Protein AF-A0A8I2ZTL4-F1 (afdb_monomer_lite)

Radius of gyration: 16.21 Å; chains: 1; bounding box: 36×44×32 Å

Foldseek 3Di:
DCCVVPVDPCPVVVVVVVCVVQQKAKAQEAQDLVQQHHDDDDDSDHSPDIDIDHFFQFLLNVCCVVVPPFAFPFKAHHPRDTDDRRHGDHVVRNRYMYTDTDDD

Structure (mmCIF, N/CA/C/O backbone):
data_AF-A0A8I2ZTL4-F1
#
_entry.id   AF-A0A8I2ZTL4-F1
#
loop_
_atom_site.group_PDB
_atom_site.id
_atom_site.type_symbol
_atom_site.label_atom_id
_atom_site.label_alt_id
_atom_site.label_comp_id
_atom_site.label_asym_id
_atom_site.label_entity_id
_atom_site.label_seq_id
_atom_site.pdbx_PDB_ins_code
_atom_site.Cartn_x
_atom_site.Cartn_y
_atom_site.Cartn_z
_atom_site.occupancy
_atom_site.B_iso_or_equiv
_atom_site.auth_seq_id
_atom_site.auth_comp_id
_atom_site.auth_asym_id
_atom_site.auth_atom_id
_atom_site.pdbx_PDB_model_num
ATOM 1 N N . MET A 1 1 ? -20.554 28.580 9.675 1.00 61.00 1 MET A N 1
ATOM 2 C CA . MET A 1 1 ? -19.108 28.439 9.387 1.00 61.00 1 MET A CA 1
ATOM 3 C C . MET A 1 1 ? -18.616 27.080 9.916 1.00 61.00 1 MET A C 1
ATOM 5 O O . MET A 1 1 ? -18.215 26.979 11.065 1.00 61.00 1 MET A O 1
ATOM 9 N N . VAL A 1 2 ? -18.753 25.997 9.135 1.00 64.06 2 VAL A N 1
ATOM 10 C CA . VAL A 1 2 ? -18.524 24.603 9.604 1.00 64.06 2 VAL A CA 1
ATOM 11 C C . VAL A 1 2 ? -17.041 24.332 9.886 1.00 64.06 2 VAL A C 1
ATOM 13 O O . VAL A 1 2 ? -16.713 23.777 10.929 1.00 64.06 2 VAL A O 1
ATOM 16 N N . LEU A 1 3 ? -16.143 24.841 9.037 1.00 76.69 3 LEU A N 1
ATOM 17 C CA . LEU A 1 3 ? -14.694 24.743 9.252 1.00 76.69 3 LEU A CA 1
ATOM 18 C C . LEU A 1 3 ? -14.244 25.420 10.553 1.00 76.69 3 LEU A C 1
ATOM 20 O O . LEU A 1 3 ? -13.414 24.879 11.269 1.00 76.69 3 LEU A O 1
ATOM 24 N N . TYR A 1 4 ? -14.837 26.563 10.901 1.00 73.56 4 TYR A N 1
ATOM 25 C CA . TYR A 1 4 ? -14.480 27.308 12.114 1.00 73.56 4 TYR A CA 1
ATOM 26 C C . TYR A 1 4 ? -15.011 26.664 13.397 1.00 73.56 4 TYR A C 1
ATOM 28 O O . TYR A 1 4 ? -14.480 26.927 14.468 1.00 73.56 4 TYR A O 1
ATOM 36 N N . ARG A 1 5 ? -16.048 25.821 13.303 1.00 79.94 5 ARG A N 1
ATOM 37 C CA . ARG A 1 5 ? -16.641 25.153 14.470 1.00 79.94 5 ARG A CA 1
ATOM 38 C C . ARG A 1 5 ? -16.073 23.757 14.723 1.00 79.94 5 ARG A C 1
ATOM 40 O O . ARG A 1 5 ? -16.059 23.321 15.865 1.00 79.94 5 ARG A O 1
ATOM 47 N N . PHE A 1 6 ? -15.618 23.070 13.675 1.00 81.12 6 PHE A N 1
ATOM 48 C CA . PHE A 1 6 ? -15.153 21.679 13.752 1.00 81.12 6 PHE A CA 1
ATOM 49 C C . PHE A 1 6 ? -13.696 21.481 13.302 1.00 81.12 6 PHE A C 1
ATOM 51 O O . PHE A 1 6 ? -13.192 20.363 13.345 1.00 81.12 6 PHE A O 1
ATOM 58 N N . GLY A 1 7 ? -13.015 22.536 12.843 1.00 83.75 7 GLY A N 1
ATOM 59 C CA . GLY A 1 7 ? -11.608 22.502 12.420 1.00 83.75 7 GLY A CA 1
ATOM 60 C C . GLY A 1 7 ? -11.335 21.764 11.102 1.00 83.75 7 GLY A C 1
ATOM 61 O O . GLY A 1 7 ? -10.190 21.687 10.673 1.00 83.75 7 GLY A O 1
ATOM 62 N N . SER A 1 8 ? -12.360 21.197 10.457 1.00 85.38 8 SER A N 1
ATOM 63 C CA . SER A 1 8 ? -12.249 20.371 9.249 1.00 85.38 8 SER A CA 1
ATOM 64 C C . SER A 1 8 ? -13.615 20.216 8.570 1.00 85.38 8 SER A C 1
ATOM 66 O O . SER A 1 8 ? -14.653 20.535 9.151 1.00 85.38 8 SER A O 1
ATOM 68 N N . THR A 1 9 ? -13.627 19.702 7.337 1.00 89.00 9 THR A N 1
ATOM 69 C CA . THR A 1 9 ? -14.850 19.208 6.682 1.00 89.00 9 THR A CA 1
ATOM 70 C C . THR A 1 9 ? -15.334 17.879 7.275 1.00 89.00 9 THR A C 1
ATOM 72 O O . THR A 1 9 ? -16.450 17.463 6.988 1.00 89.00 9 THR A O 1
ATOM 75 N N . GLY A 1 10 ? -14.501 17.188 8.067 1.00 88.56 10 GLY A N 1
ATOM 76 C CA . GLY A 1 10 ? -14.796 15.884 8.677 1.00 88.56 10 GLY A CA 1
ATOM 77 C C . GLY A 1 10 ? -14.682 14.689 7.720 1.00 88.56 10 GLY A C 1
ATOM 78 O O . GLY A 1 10 ? -14.553 13.556 8.172 1.00 88.56 10 GLY A O 1
ATOM 79 N N . VAL A 1 11 ? -14.643 14.919 6.403 1.00 91.62 11 VAL A N 1
ATOM 80 C CA . VAL A 1 11 ? -14.644 13.856 5.378 1.00 91.62 11 VAL A CA 1
ATOM 81 C C . VAL A 1 11 ? -13.457 12.905 5.540 1.00 91.62 11 VAL A C 1
ATOM 83 O O . VAL A 1 11 ? -13.643 11.693 5.589 1.00 91.62 11 VAL A O 1
ATOM 86 N N . ASN A 1 12 ? -12.245 13.444 5.698 1.00 90.56 12 ASN A N 1
ATOM 87 C CA . ASN A 1 12 ? -11.049 12.620 5.887 1.00 90.56 12 ASN A CA 1
ATOM 88 C C . ASN A 1 12 ? -11.137 11.771 7.170 1.00 90.56 12 ASN A C 1
ATOM 90 O O . ASN A 1 12 ? -10.787 10.601 7.16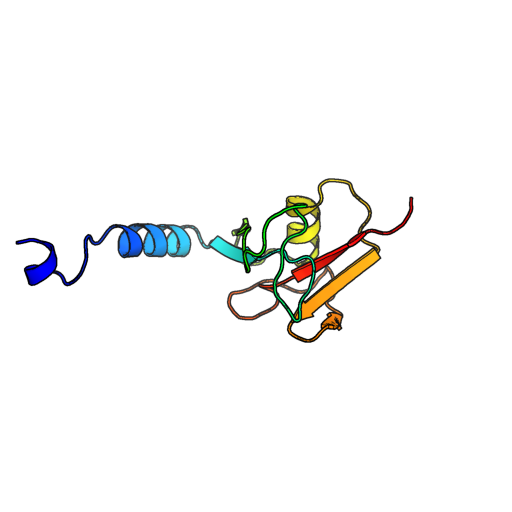5 1.00 90.56 12 ASN A O 1
ATOM 94 N N . GLN A 1 13 ? -11.688 12.321 8.257 1.00 91.50 13 GLN A N 1
ATOM 95 C CA . GLN A 1 13 ? -11.834 11.596 9.526 1.00 91.50 13 GLN A CA 1
ATOM 96 C C . GLN A 1 13 ? -12.785 10.402 9.389 1.00 91.50 13 GLN A C 1
ATOM 98 O O . GLN A 1 13 ? -12.496 9.326 9.906 1.00 91.50 13 GLN A O 1
ATOM 103 N N . VAL A 1 14 ? -13.898 10.577 8.669 1.00 95.06 14 VAL A N 1
ATOM 104 C CA . VAL A 1 14 ? -14.863 9.498 8.412 1.00 95.06 14 VAL A CA 1
ATOM 105 C C . VAL A 1 14 ? -14.239 8.406 7.544 1.00 95.06 14 VAL A C 1
ATOM 107 O O . VAL A 1 14 ? -14.382 7.228 7.865 1.00 95.06 14 VAL A O 1
ATOM 110 N N . LEU A 1 15 ? -13.514 8.776 6.484 1.00 95.00 15 LEU A N 1
ATOM 111 C CA . LEU A 1 15 ? -12.845 7.812 5.606 1.00 95.00 15 LEU A CA 1
ATOM 112 C C . LEU A 1 15 ? -11.744 7.036 6.337 1.00 95.00 15 LEU A C 1
ATOM 114 O O . LEU A 1 15 ? -11.723 5.808 6.255 1.00 95.00 15 LEU A O 1
ATOM 118 N N . SER A 1 16 ? -10.892 7.717 7.111 1.00 93.12 16 SER A N 1
ATOM 119 C CA . SER A 1 16 ? -9.887 7.055 7.951 1.00 93.12 16 SER A CA 1
ATOM 120 C C . SER A 1 16 ? -10.543 6.103 8.945 1.00 93.12 16 SER A C 1
ATOM 122 O O . SER A 1 16 ? -10.131 4.953 9.068 1.00 93.12 16 SER A O 1
ATOM 124 N N . LYS A 1 17 ? -11.636 6.530 9.594 1.00 95.31 17 LYS A N 1
ATOM 125 C CA . LYS A 1 17 ? -12.331 5.673 10.555 1.00 95.31 17 LYS A CA 1
ATOM 126 C C . LYS A 1 17 ? -12.988 4.460 9.898 1.00 95.31 17 LYS A C 1
ATOM 128 O O . LYS A 1 17 ? -13.011 3.388 10.497 1.00 95.31 17 LYS A O 1
ATOM 133 N N . ALA A 1 18 ? -13.506 4.603 8.680 1.00 96.56 18 ALA A N 1
ATOM 134 C CA . ALA A 1 18 ? -14.043 3.488 7.910 1.00 96.56 18 ALA A CA 1
ATOM 135 C C . ALA A 1 18 ? -12.946 2.477 7.536 1.00 96.56 18 ALA A C 1
ATOM 137 O O . ALA A 1 18 ? -13.159 1.275 7.684 1.00 96.56 18 ALA A O 1
ATOM 138 N N . ALA A 1 19 ? -11.768 2.948 7.114 1.00 95.12 19 ALA A N 1
ATOM 139 C CA . ALA A 1 19 ? -10.623 2.083 6.834 1.00 95.12 19 ALA A CA 1
ATOM 140 C C . ALA A 1 19 ? -10.172 1.306 8.084 1.00 95.12 19 ALA A C 1
ATOM 142 O O . ALA A 1 19 ? -9.964 0.094 8.001 1.00 95.12 19 ALA A O 1
ATOM 143 N N . ASP A 1 20 ? -10.124 1.969 9.245 1.00 93.88 20 ASP A N 1
ATOM 144 C CA . ASP A 1 20 ? -9.818 1.329 10.530 1.00 93.88 20 ASP A CA 1
ATOM 145 C C . ASP A 1 20 ? -10.849 0.253 10.895 1.00 93.88 20 ASP A C 1
ATOM 147 O O . ASP A 1 20 ? -10.485 -0.851 11.301 1.00 93.88 20 ASP A O 1
ATOM 151 N N . LEU A 1 21 ? -12.144 0.560 10.745 1.00 97.06 21 LEU A N 1
ATOM 152 C CA . LEU A 1 21 ? -13.242 -0.365 11.051 1.00 97.06 21 LEU A CA 1
ATOM 153 C C . LEU A 1 21 ? -13.221 -1.603 10.152 1.00 97.06 21 LEU A C 1
ATOM 155 O O . LEU A 1 21 ? -13.505 -2.706 10.614 1.00 97.06 21 LEU A O 1
ATOM 159 N N . LEU A 1 22 ? -12.862 -1.429 8.881 1.00 96.88 22 LEU A N 1
ATOM 160 C CA . LEU A 1 22 ? -12.691 -2.524 7.927 1.00 96.88 22 LEU A CA 1
ATOM 161 C C . LEU A 1 22 ? -11.358 -3.271 8.109 1.00 96.88 22 LEU A C 1
ATOM 163 O O . LEU A 1 22 ? -11.133 -4.282 7.442 1.00 96.88 22 LEU A O 1
ATOM 167 N N . GLY A 1 23 ? -10.479 -2.796 8.999 1.00 96.06 23 GLY A N 1
ATOM 168 C CA . GLY A 1 23 ? -9.166 -3.382 9.243 1.00 96.06 23 GLY A CA 1
ATOM 169 C C . GLY A 1 23 ? -8.274 -3.335 8.007 1.00 96.06 23 GLY A C 1
ATOM 170 O O . GLY A 1 23 ? -7.624 -4.330 7.689 1.00 96.06 23 GLY A O 1
ATOM 171 N N . LEU A 1 24 ? -8.285 -2.222 7.274 1.00 97.44 24 LEU A N 1
ATOM 172 C CA . LEU A 1 24 ? -7.468 -2.043 6.078 1.00 97.44 24 LEU A CA 1
ATOM 173 C C . LEU A 1 24 ? -6.076 -1.522 6.442 1.00 97.44 24 LEU A C 1
ATOM 175 O O . LEU A 1 24 ? -5.926 -0.637 7.279 1.00 97.44 24 LEU A O 1
ATOM 179 N N . VAL A 1 25 ? -5.057 -2.059 5.779 1.00 97.81 25 VAL A N 1
ATOM 180 C CA . VAL A 1 25 ? -3.671 -1.600 5.862 1.00 97.81 25 VAL A CA 1
ATOM 181 C C . VAL A 1 25 ? -3.307 -0.961 4.519 1.00 97.81 25 VAL A C 1
ATOM 183 O O . VAL A 1 25 ? -3.438 -1.629 3.488 1.00 97.81 25 VAL A O 1
ATOM 186 N N . PRO A 1 26 ? -2.892 0.317 4.493 1.00 97.19 26 PRO A N 1
ATOM 187 C CA . PRO A 1 26 ? -2.371 0.945 3.288 1.00 97.19 26 PRO A CA 1
ATOM 188 C C . PRO A 1 26 ? -0.959 0.438 2.995 1.00 97.19 26 PRO A C 1
ATOM 190 O O . PRO A 1 26 ? -0.117 0.390 3.888 1.00 97.19 26 PRO A O 1
ATOM 193 N N . VAL A 1 27 ? -0.708 0.079 1.740 1.00 97.69 27 VAL A N 1
ATOM 194 C CA . VAL A 1 27 ? 0.608 -0.331 1.249 1.00 97.69 27 VAL A CA 1
ATOM 195 C C . VAL A 1 27 ? 0.954 0.473 0.008 1.00 97.69 27 VAL A C 1
ATOM 197 O O . VAL A 1 27 ? 0.137 0.611 -0.902 1.00 97.69 27 VAL A O 1
ATOM 200 N N . PHE A 1 28 ? 2.172 0.992 -0.039 1.00 97.06 28 PHE A N 1
ATOM 201 C CA . PHE A 1 28 ? 2.661 1.877 -1.081 1.00 97.06 28 PHE A CA 1
ATOM 202 C C . PHE A 1 28 ? 3.694 1.146 -1.942 1.00 97.06 28 PHE A C 1
ATOM 204 O O . PHE A 1 28 ? 4.878 1.092 -1.584 1.00 97.06 28 PHE A O 1
ATOM 211 N N . PRO A 1 29 ? 3.275 0.552 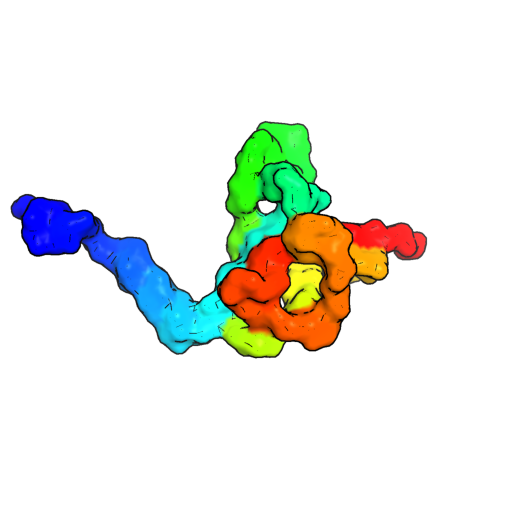-3.073 1.00 95.38 29 PRO A N 1
ATOM 212 C CA . PRO A 1 29 ? 4.215 -0.018 -4.018 1.00 95.38 29 PRO A CA 1
ATOM 213 C C . PRO A 1 29 ? 5.043 1.094 -4.671 1.00 95.38 29 PRO A C 1
ATOM 215 O O . PRO A 1 29 ? 4.515 2.068 -5.207 1.00 95.38 29 PRO A O 1
ATOM 218 N N . VAL A 1 30 ? 6.363 0.934 -4.646 1.00 94.31 30 VAL A N 1
ATOM 219 C CA . VAL A 1 30 ? 7.319 1.870 -5.244 1.00 94.31 30 VAL A CA 1
ATOM 220 C C . VAL A 1 30 ? 8.307 1.134 -6.138 1.00 94.31 30 VAL A C 1
ATOM 222 O O . VAL A 1 30 ? 8.657 -0.028 -5.931 1.00 94.31 30 VAL A O 1
ATOM 225 N N . ARG A 1 31 ? 8.828 1.824 -7.148 1.00 91.00 31 ARG A N 1
ATOM 226 C CA . ARG A 1 31 ? 9.904 1.294 -7.992 1.00 91.00 31 ARG A CA 1
ATOM 227 C C . ARG A 1 31 ? 11.266 1.397 -7.306 1.00 91.00 31 ARG A C 1
ATOM 229 O O . ARG A 1 31 ? 12.134 0.550 -7.524 1.00 91.00 31 ARG A O 1
ATOM 236 N N . ASN A 1 32 ? 11.453 2.441 -6.505 1.00 89.75 32 ASN A N 1
ATOM 237 C CA . ASN A 1 32 ? 12.696 2.731 -5.804 1.00 89.75 32 ASN A CA 1
ATOM 238 C C . ASN A 1 32 ? 12.396 3.091 -4.342 1.00 89.75 32 ASN A C 1
ATOM 240 O O . ASN A 1 32 ? 11.614 3.999 -4.082 1.00 89.75 32 ASN A O 1
ATOM 244 N N . THR A 1 33 ? 13.020 2.391 -3.398 1.00 92.38 33 THR A N 1
ATOM 245 C CA . THR A 1 33 ? 12.810 2.560 -1.949 1.00 92.38 33 THR A CA 1
ATOM 246 C C . THR A 1 33 ? 13.619 3.707 -1.336 1.00 92.38 33 THR A C 1
ATOM 248 O O . THR A 1 33 ? 13.408 4.032 -0.173 1.00 92.38 33 THR A O 1
ATOM 251 N N . ALA A 1 34 ? 14.519 4.338 -2.098 1.00 90.62 34 ALA A N 1
ATOM 252 C CA . ALA A 1 34 ? 15.263 5.531 -1.692 1.00 90.62 34 ALA A CA 1
ATOM 253 C C . ALA A 1 34 ? 14.581 6.832 -2.143 1.00 90.62 34 ALA A C 1
ATOM 255 O O . ALA A 1 34 ? 14.625 7.831 -1.433 1.00 90.62 34 ALA A O 1
ATOM 256 N N . THR A 1 35 ? 13.953 6.833 -3.323 1.00 91.12 35 THR A N 1
ATOM 257 C CA . THR A 1 35 ? 13.272 8.020 -3.877 1.00 91.12 35 THR A CA 1
ATOM 258 C C . THR A 1 35 ? 11.751 7.922 -3.854 1.00 91.12 35 THR A C 1
ATOM 260 O O . THR A 1 35 ? 11.080 8.899 -4.172 1.00 91.12 35 THR A O 1
ATOM 263 N N . PHE A 1 36 ? 11.201 6.755 -3.512 1.00 92.62 36 PHE A N 1
ATOM 264 C CA . PHE A 1 36 ? 9.764 6.461 -3.473 1.00 92.62 36 PHE A CA 1
ATOM 265 C C . PHE A 1 36 ? 9.024 6.731 -4.792 1.00 92.62 36 PHE A C 1
ATOM 267 O O . PHE A 1 36 ? 7.814 6.966 -4.805 1.00 92.62 36 PHE A O 1
ATOM 274 N N . SER A 1 37 ? 9.748 6.703 -5.916 1.00 88.19 37 SER A N 1
ATOM 275 C CA . SER A 1 37 ? 9.179 6.939 -7.241 1.00 88.19 37 SER A CA 1
ATOM 276 C C . SER A 1 37 ? 8.352 5.749 -7.732 1.00 88.19 37 SER A C 1
ATOM 278 O O . SER A 1 37 ? 8.618 4.594 -7.389 1.00 88.19 37 SER A O 1
ATOM 280 N N . SER A 1 38 ? 7.355 6.031 -8.573 1.00 78.12 38 SER A N 1
ATOM 281 C CA . SER A 1 38 ? 6.544 5.012 -9.256 1.00 78.12 38 SER A CA 1
ATOM 282 C C . SER A 1 38 ? 7.084 4.694 -10.659 1.00 78.12 38 SER A C 1
ATOM 284 O O . SER A 1 38 ? 7.937 5.401 -11.195 1.00 78.12 38 SER A O 1
ATOM 286 N N . GLY A 1 39 ? 6.631 3.587 -11.255 1.00 65.75 39 GLY A N 1
ATOM 287 C CA . GLY A 1 39 ? 7.147 3.087 -12.534 1.00 65.75 39 GLY A CA 1
ATOM 288 C C . GLY A 1 39 ? 6.565 3.717 -13.800 1.00 65.75 39 GLY A C 1
ATOM 289 O O . GLY A 1 39 ? 7.004 3.343 -14.884 1.00 65.75 39 GLY A O 1
ATOM 290 N N . ALA A 1 40 ? 5.612 4.644 -13.693 1.00 66.62 40 ALA A N 1
ATOM 291 C CA . ALA A 1 40 ? 4.982 5.245 -14.863 1.00 66.62 40 ALA A CA 1
ATOM 292 C C . ALA A 1 40 ? 5.863 6.322 -15.502 1.00 66.62 40 ALA A C 1
ATOM 294 O O . ALA A 1 40 ? 6.333 7.238 -14.827 1.00 66.62 40 ALA A O 1
ATOM 295 N N . SER A 1 41 ? 6.032 6.210 -16.817 1.00 59.84 41 SER A N 1
ATOM 296 C CA . SER A 1 41 ? 7.114 6.784 -17.623 1.00 59.84 41 SER A CA 1
ATOM 297 C C . SER A 1 41 ? 7.201 8.315 -17.717 1.00 59.84 41 SER A C 1
ATOM 299 O O . SER A 1 41 ? 8.003 8.800 -18.501 1.00 59.84 41 SER A O 1
ATOM 301 N N . ASP A 1 42 ? 6.431 9.080 -16.941 1.00 66.25 42 ASP A N 1
ATOM 302 C CA . ASP A 1 42 ? 6.451 10.552 -17.005 1.00 66.25 42 ASP A CA 1
ATOM 303 C C . ASP A 1 42 ? 6.043 11.247 -15.688 1.00 66.25 42 ASP A C 1
ATOM 305 O O . ASP A 1 42 ? 5.739 12.437 -15.645 1.00 66.25 42 ASP A O 1
ATOM 309 N N . SER A 1 43 ? 5.997 10.508 -14.571 1.00 65.38 43 SER A N 1
ATOM 310 C CA . SER A 1 43 ? 5.566 11.062 -13.283 1.00 65.38 43 SER A CA 1
ATOM 311 C C . SER A 1 43 ? 6.718 11.127 -12.285 1.00 65.38 43 SER A C 1
ATOM 313 O O . SER A 1 43 ? 7.219 10.104 -11.824 1.00 65.38 43 SER A O 1
ATOM 315 N N . LYS A 1 44 ? 7.101 12.348 -11.887 1.00 75.81 44 LYS A N 1
ATOM 316 C CA . LYS A 1 44 ? 8.021 12.603 -10.759 1.00 75.81 44 LYS A CA 1
ATOM 317 C C . LYS A 1 44 ? 7.345 12.452 -9.385 1.00 75.81 44 LYS A C 1
ATOM 319 O O . LYS A 1 44 ? 7.946 12.799 -8.373 1.00 75.81 44 LYS A O 1
ATOM 324 N N . ALA A 1 45 ? 6.096 11.987 -9.341 1.00 84.31 45 ALA A N 1
ATOM 325 C CA . ALA A 1 45 ? 5.353 11.843 -8.098 1.00 84.31 45 ALA A CA 1
ATOM 326 C C . ALA A 1 45 ? 5.927 10.712 -7.231 1.00 84.31 45 ALA A C 1
ATOM 328 O O . ALA A 1 45 ? 6.172 9.597 -7.705 1.00 84.31 45 ALA A O 1
ATOM 329 N N . VAL A 1 46 ? 6.103 11.019 -5.948 1.00 90.75 46 VAL A N 1
ATOM 330 C CA . VAL A 1 46 ? 6.428 10.054 -4.894 1.00 90.75 46 VAL A CA 1
ATOM 331 C C . VAL A 1 46 ? 5.142 9.455 -4.333 1.00 90.75 46 VAL A C 1
ATOM 333 O O . VAL A 1 46 ? 4.130 10.152 -4.275 1.00 90.75 46 VAL A O 1
ATOM 336 N N . PHE A 1 47 ? 5.170 8.177 -3.940 1.00 90.94 47 PHE A N 1
ATOM 337 C CA . PHE A 1 47 ? 4.009 7.468 -3.371 1.00 90.94 47 PHE A CA 1
ATOM 338 C C . PHE A 1 47 ? 2.729 7.605 -4.208 1.00 90.94 47 PHE A C 1
ATOM 340 O O . PHE A 1 47 ? 1.650 7.891 -3.693 1.00 90.94 47 PHE A O 1
ATOM 347 N N . ARG A 1 48 ? 2.861 7.426 -5.526 1.00 90.19 48 ARG A N 1
ATOM 348 C CA . ARG A 1 48 ? 1.742 7.593 -6.461 1.00 90.19 48 ARG A CA 1
ATOM 349 C C . ARG A 1 48 ? 0.582 6.645 -6.151 1.00 90.19 48 ARG A C 1
ATOM 351 O O . ARG A 1 48 ? -0.576 7.046 -6.235 1.00 90.19 48 ARG A O 1
ATOM 358 N N . ASP A 1 49 ? 0.912 5.400 -5.832 1.00 91.88 49 ASP A N 1
ATOM 359 C CA . ASP A 1 49 ? -0.053 4.325 -5.680 1.00 91.88 49 ASP A CA 1
ATOM 360 C C . ASP A 1 49 ? -0.175 3.938 -4.203 1.00 91.88 49 ASP A C 1
ATOM 362 O O . ASP A 1 49 ? 0.820 3.825 -3.484 1.00 91.88 49 ASP A O 1
ATOM 366 N N . CYS A 1 50 ? -1.413 3.725 -3.757 1.00 94.19 50 CYS A N 1
ATOM 367 C CA . CYS A 1 50 ? -1.741 3.211 -2.433 1.00 94.19 50 CYS A CA 1
ATOM 368 C C . CYS A 1 50 ? -2.743 2.071 -2.592 1.00 94.19 50 CYS A C 1
ATOM 370 O O . CYS A 1 50 ? -3.830 2.244 -3.148 1.00 94.19 50 CYS A O 1
ATOM 372 N N . VAL A 1 51 ? -2.362 0.894 -2.113 1.00 95.88 51 VAL A N 1
ATOM 373 C CA . VAL A 1 51 ? -3.147 -0.330 -2.200 1.00 95.88 51 VAL A CA 1
ATOM 374 C C . VAL A 1 51 ? -3.594 -0.716 -0.802 1.00 95.88 51 VAL A C 1
ATOM 376 O O . VAL A 1 51 ? -2.780 -0.951 0.083 1.00 95.88 51 VAL A O 1
ATOM 379 N N . LEU A 1 52 ? -4.907 -0.810 -0.606 1.00 97.00 52 LEU A N 1
ATOM 380 C CA . LEU A 1 52 ? -5.479 -1.274 0.655 1.00 97.00 52 LEU A CA 1
ATOM 381 C C . LEU A 1 52 ? -5.519 -2.803 0.669 1.00 97.00 52 LEU A C 1
ATOM 383 O O . LEU A 1 52 ? -6.122 -3.425 -0.214 1.00 97.00 52 LEU A O 1
ATOM 387 N N . VAL A 1 53 ? -4.917 -3.415 1.682 1.00 97.56 53 VAL A N 1
ATOM 388 C CA . VAL A 1 53 ? -5.008 -4.856 1.960 1.00 97.56 53 VAL A CA 1
ATOM 389 C C . VAL A 1 53 ? -5.672 -5.099 3.307 1.00 97.56 53 VAL A C 1
ATOM 391 O O . VAL A 1 53 ? -5.795 -4.187 4.119 1.00 97.56 53 VAL A O 1
ATOM 394 N N . LYS A 1 54 ? -6.157 -6.319 3.548 1.00 97.56 54 LYS A N 1
ATOM 395 C CA . LYS A 1 54 ? -6.721 -6.660 4.858 1.00 97.56 54 LYS A CA 1
ATOM 396 C C . LYS A 1 54 ? -5.604 -6.749 5.895 1.00 97.56 54 LYS A C 1
ATOM 398 O O . LYS A 1 54 ? -4.479 -7.134 5.576 1.00 97.56 54 LYS A O 1
ATOM 403 N N . LYS A 1 55 ? -5.9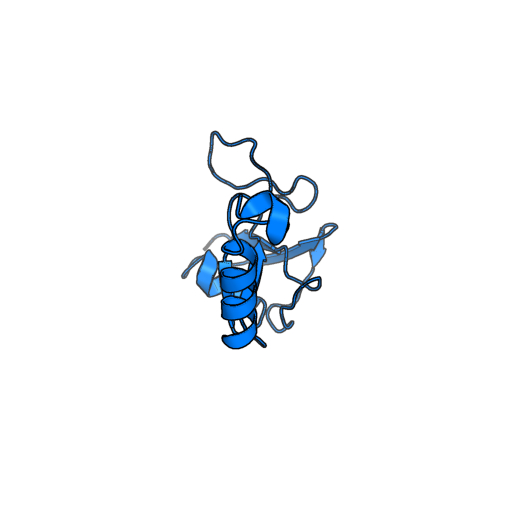23 -6.461 7.151 1.00 96.19 55 LYS A N 1
ATOM 404 C CA . LYS A 1 55 ? -5.045 -6.750 8.284 1.00 96.19 55 LYS A CA 1
ATOM 405 C C . LYS A 1 55 ? -4.601 -8.217 8.252 1.00 96.19 55 LYS A C 1
ATOM 407 O O . LYS A 1 55 ? -5.393 -9.092 7.905 1.00 96.19 55 LYS A O 1
ATOM 412 N N . ASN A 1 56 ? -3.353 -8.457 8.650 1.00 96.38 56 ASN A N 1
ATOM 413 C CA . ASN A 1 56 ? -2.684 -9.762 8.615 1.00 96.38 56 ASN A CA 1
ATOM 414 C C . ASN A 1 56 ? -2.420 -10.310 7.200 1.00 96.38 56 ASN A C 1
ATOM 416 O O . ASN A 1 56 ? -2.139 -11.495 7.070 1.00 96.38 56 ASN A O 1
ATOM 420 N N . SER A 1 57 ? -2.498 -9.476 6.155 1.00 98.25 57 SER A N 1
ATOM 421 C CA . SER A 1 57 ? -1.982 -9.866 4.838 1.00 98.25 57 SER A CA 1
ATOM 422 C C . SER A 1 57 ? -0.458 -9.957 4.884 1.00 98.25 57 SER A C 1
ATOM 424 O O . SER A 1 57 ? 0.206 -9.167 5.565 1.00 98.25 57 SER A O 1
ATOM 426 N N . THR A 1 58 ? 0.079 -10.910 4.138 1.00 98.38 58 THR A N 1
ATOM 427 C CA . THR A 1 58 ? 1.518 -11.097 3.957 1.00 98.38 58 THR A CA 1
ATOM 428 C C . THR A 1 58 ? 2.052 -10.212 2.833 1.00 98.38 58 THR A C 1
ATOM 430 O O . THR A 1 58 ? 1.296 -9.680 2.013 1.00 98.38 58 THR A O 1
ATOM 433 N N . VAL A 1 59 ? 3.371 -10.059 2.757 1.00 97.94 59 VAL A N 1
ATOM 434 C CA . VAL A 1 59 ? 4.042 -9.390 1.636 1.00 97.94 59 VAL A CA 1
ATOM 435 C C . VAL A 1 59 ? 3.749 -10.104 0.312 1.00 97.94 59 VAL A C 1
ATOM 437 O O . VAL A 1 59 ? 3.540 -9.430 -0.697 1.00 97.94 59 VAL A O 1
ATOM 440 N N . GLY A 1 60 ? 3.643 -11.436 0.313 1.00 96.94 60 GLY A N 1
ATOM 441 C CA . GLY A 1 60 ? 3.237 -12.231 -0.850 1.00 96.94 60 GLY A CA 1
ATOM 442 C C . GLY A 1 60 ? 1.805 -11.938 -1.318 1.00 96.94 60 GLY A C 1
ATOM 443 O O . GLY A 1 60 ? 1.552 -11.829 -2.521 1.00 96.94 60 GLY A O 1
ATOM 444 N N . ASP A 1 61 ? 0.863 -11.718 -0.393 1.00 97.38 61 ASP A N 1
ATOM 445 C CA . ASP A 1 61 ? -0.506 -11.301 -0.739 1.00 97.38 61 ASP A CA 1
ATOM 446 C C . ASP A 1 61 ? -0.519 -9.932 -1.429 1.00 97.38 61 ASP A C 1
ATOM 448 O O . ASP A 1 61 ? -1.238 -9.726 -2.415 1.00 97.38 61 ASP A O 1
ATOM 452 N N . VAL A 1 62 ? 0.302 -8.994 -0.939 1.00 97.31 62 VAL A N 1
ATOM 453 C CA . VAL A 1 62 ? 0.474 -7.685 -1.583 1.00 97.31 62 VAL A CA 1
ATOM 454 C C . VAL A 1 62 ? 1.111 -7.852 -2.960 1.00 97.31 62 VAL A C 1
ATOM 456 O O . VAL A 1 62 ? 0.610 -7.271 -3.922 1.00 97.31 62 VAL A O 1
ATOM 459 N N . ALA A 1 63 ? 2.175 -8.651 -3.074 1.00 96.06 63 ALA A N 1
ATOM 460 C CA . ALA A 1 63 ? 2.877 -8.895 -4.330 1.00 96.06 63 ALA A CA 1
ATOM 461 C C . ALA A 1 63 ? 1.910 -9.389 -5.409 1.00 96.06 63 ALA A C 1
ATOM 463 O O . ALA A 1 63 ? 1.827 -8.791 -6.479 1.00 96.06 63 ALA A O 1
ATOM 464 N N . ARG A 1 64 ? 1.090 -10.395 -5.088 1.00 95.31 64 ARG A N 1
ATOM 465 C CA . ARG A 1 64 ? 0.052 -10.918 -5.985 1.00 95.31 64 ARG A CA 1
ATOM 466 C C . ARG A 1 64 ? -0.988 -9.860 -6.352 1.00 95.31 64 ARG A C 1
ATOM 468 O O . ARG A 1 64 ? -1.402 -9.769 -7.503 1.00 95.31 64 ARG A O 1
ATOM 475 N N . LYS A 1 65 ? -1.412 -9.031 -5.392 1.00 95.50 65 LYS A N 1
ATOM 476 C CA . LYS A 1 65 ? -2.402 -7.971 -5.637 1.00 95.50 65 LYS A CA 1
ATOM 477 C C . LYS A 1 65 ? -1.874 -6.852 -6.540 1.00 95.50 65 LYS A C 1
ATOM 479 O O . LYS A 1 65 ? -2.648 -6.289 -7.308 1.00 95.50 65 LYS A O 1
ATOM 484 N N . VAL A 1 66 ? -0.592 -6.510 -6.424 1.00 93.62 66 VAL A N 1
ATOM 485 C CA . VAL A 1 66 ? 0.044 -5.419 -7.181 1.00 93.62 66 VAL A CA 1
ATOM 486 C C . VAL A 1 66 ? 0.534 -5.896 -8.547 1.00 93.62 66 VAL A C 1
ATOM 488 O O . VAL A 1 66 ? 0.354 -5.197 -9.540 1.00 93.62 66 VAL A O 1
ATOM 491 N N . MET A 1 67 ? 1.156 -7.074 -8.599 1.00 92.25 67 MET A N 1
ATOM 492 C CA . MET A 1 67 ? 1.870 -7.583 -9.773 1.00 92.25 67 MET A CA 1
ATOM 493 C C . MET A 1 67 ? 1.056 -8.595 -10.591 1.00 92.25 67 MET A C 1
ATOM 495 O O . MET A 1 67 ? 1.456 -8.935 -11.705 1.00 92.25 67 MET A O 1
ATOM 499 N N . GLY A 1 68 ? -0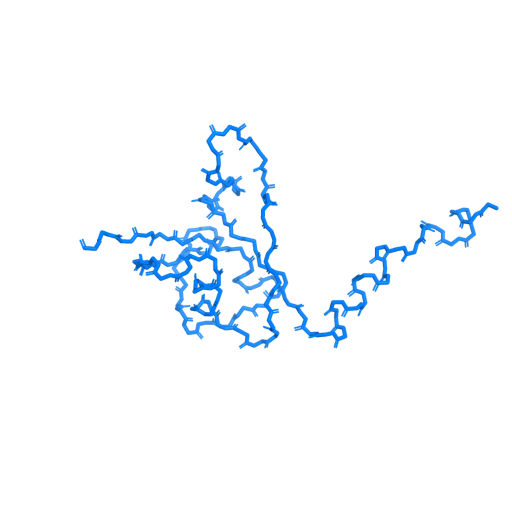.075 -9.075 -10.064 1.00 92.19 68 GLY A N 1
ATOM 500 C CA . GLY A 1 68 ? -0.840 -10.163 -10.670 1.00 92.19 68 GLY A CA 1
ATOM 501 C C . GLY A 1 68 ? -0.029 -11.458 -10.678 1.00 92.19 68 GLY A C 1
ATOM 502 O O . GLY A 1 68 ? 0.526 -11.852 -9.653 1.00 92.19 68 GLY A O 1
ATOM 503 N N . ASP A 1 69 ? 0.068 -12.083 -11.851 1.00 88.81 69 ASP A N 1
ATOM 504 C CA . ASP A 1 69 ? 0.800 -13.340 -12.063 1.00 88.81 69 ASP A CA 1
ATOM 505 C C . ASP A 1 69 ? 2.272 -13.127 -12.470 1.00 88.81 69 ASP A C 1
ATOM 507 O O . ASP A 1 6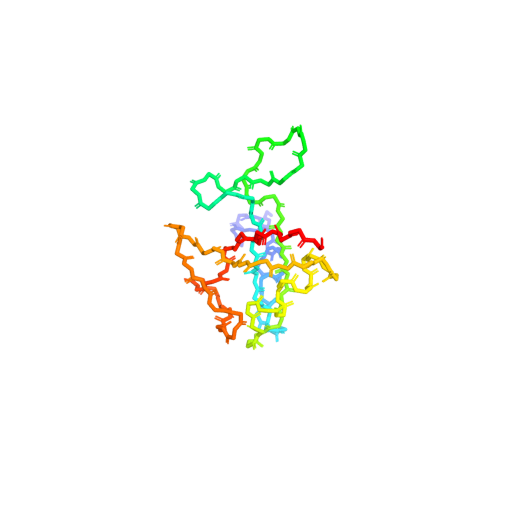9 ? 2.968 -14.078 -12.831 1.00 88.81 69 ASP A O 1
ATOM 511 N N . ALA A 1 70 ? 2.770 -11.883 -12.457 1.00 90.69 70 ALA A N 1
ATOM 512 C CA . ALA A 1 70 ? 4.156 -11.608 -12.821 1.00 90.69 70 ALA A CA 1
ATOM 513 C C . ALA A 1 70 ? 5.131 -12.205 -11.782 1.00 90.69 70 ALA A C 1
ATOM 515 O O . ALA A 1 70 ? 4.948 -11.989 -10.580 1.00 90.69 70 ALA A O 1
ATOM 516 N N . PRO A 1 71 ? 6.200 -12.905 -12.213 1.00 90.19 71 PRO A N 1
ATOM 517 C CA . PRO A 1 71 ? 7.124 -13.560 -11.295 1.00 90.19 71 PRO A CA 1
ATOM 518 C C . PRO A 1 71 ? 7.935 -12.528 -10.508 1.00 90.19 71 PRO A C 1
ATOM 520 O O . PRO A 1 71 ? 8.727 -11.769 -11.074 1.00 90.19 71 PRO A O 1
ATOM 523 N N . VAL A 1 72 ? 7.771 -12.513 -9.188 1.00 93.88 72 VAL A N 1
ATOM 524 C CA . VAL A 1 72 ? 8.565 -11.675 -8.285 1.00 93.88 72 VAL A CA 1
ATOM 525 C C . VAL A 1 72 ? 9.822 -12.444 -7.889 1.00 93.88 72 VAL A C 1
ATOM 527 O O . VAL A 1 72 ? 9.750 -13.534 -7.339 1.00 93.88 72 VAL A O 1
ATOM 530 N N . ALA A 1 73 ? 10.992 -11.890 -8.202 1.00 94.31 73 ALA A N 1
ATOM 531 C CA . ALA A 1 73 ? 12.273 -12.476 -7.821 1.00 94.31 73 ALA A CA 1
ATOM 532 C C . ALA A 1 73 ? 12.600 -12.197 -6.352 1.00 94.31 73 ALA A C 1
ATOM 534 O O . ALA A 1 73 ? 13.177 -13.038 -5.670 1.00 94.31 73 ALA A O 1
ATOM 535 N N . PHE A 1 74 ? 12.296 -10.983 -5.887 1.00 95.25 74 PHE A N 1
ATOM 536 C CA . PHE A 1 74 ? 12.421 -10.591 -4.488 1.00 95.25 74 PHE A CA 1
ATOM 537 C C . PHE A 1 74 ? 11.706 -9.271 -4.207 1.00 95.25 74 PHE A C 1
ATOM 539 O O . PHE A 1 74 ? 11.420 -8.484 -5.117 1.00 95.25 74 PHE A O 1
ATOM 546 N N . VAL A 1 75 ? 11.500 -9.001 -2.918 1.00 97.12 75 VAL A N 1
ATOM 547 C CA . VAL A 1 75 ? 10.891 -7.769 -2.419 1.00 97.12 75 VAL A CA 1
ATOM 548 C C . VAL A 1 75 ? 11.901 -6.967 -1.601 1.00 97.12 75 VAL A C 1
ATOM 550 O O . VAL A 1 75 ? 12.656 -7.516 -0.794 1.00 97.12 75 VAL A O 1
ATOM 553 N N . GLU A 1 76 ? 11.921 -5.654 -1.826 1.00 96.94 76 GLU A N 1
ATOM 554 C CA . GLU A 1 76 ? 12.687 -4.696 -1.028 1.00 96.94 76 GLU A CA 1
ATOM 555 C C . GLU A 1 76 ? 11.753 -3.824 -0.188 1.00 96.94 76 GLU A C 1
ATOM 557 O O . GLU A 1 76 ? 10.789 -3.259 -0.706 1.00 96.94 76 GLU A O 1
ATOM 562 N N . GLY A 1 77 ? 12.075 -3.671 1.092 1.00 96.50 77 GLY A N 1
ATOM 563 C CA . GLY A 1 77 ? 11.489 -2.675 1.979 1.00 96.50 77 GLY A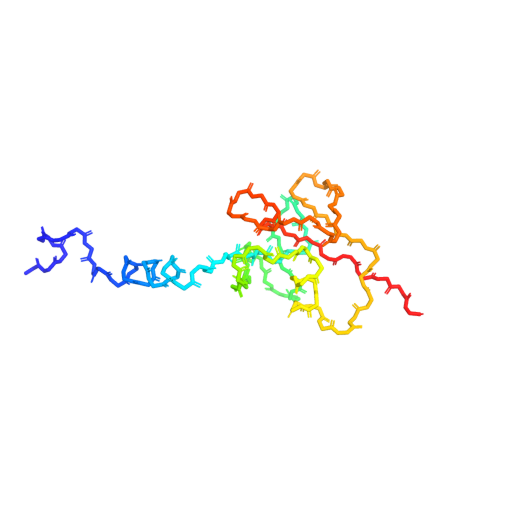 CA 1
ATOM 564 C C . GLY A 1 77 ? 12.283 -1.367 1.991 1.00 96.50 77 GLY A C 1
ATOM 565 O O . GLY A 1 77 ? 13.259 -1.174 1.254 1.00 96.50 77 GLY A O 1
ATOM 566 N N . VAL A 1 78 ? 11.877 -0.452 2.872 1.00 94.19 78 VAL A N 1
ATOM 567 C CA . VAL A 1 78 ? 12.583 0.818 3.104 1.00 94.19 78 VAL A CA 1
ATOM 568 C C . VAL A 1 78 ? 14.061 0.561 3.422 1.00 94.19 78 VAL A C 1
ATOM 570 O O . VAL A 1 78 ? 14.415 -0.392 4.120 1.00 94.19 78 VAL A O 1
ATOM 573 N N . GLY A 1 79 ? 14.939 1.400 2.867 1.00 91.12 79 GLY A N 1
ATOM 574 C CA . GLY A 1 79 ? 16.389 1.264 3.032 1.00 91.12 79 GLY A CA 1
ATOM 575 C C . GLY A 1 79 ? 17.022 0.127 2.222 1.00 91.12 79 GLY A C 1
ATOM 576 O O . GLY A 1 79 ? 18.171 -0.216 2.475 1.00 91.12 79 GLY A O 1
ATOM 577 N N . GLY A 1 80 ? 16.297 -0.469 1.266 1.00 91.75 80 GLY A N 1
ATOM 578 C CA . GLY A 1 80 ? 16.817 -1.558 0.425 1.00 91.75 80 GLY A CA 1
ATOM 579 C C . GLY A 1 80 ? 16.929 -2.900 1.155 1.00 91.75 80 GLY A C 1
ATOM 580 O O . GLY A 1 80 ? 17.661 -3.790 0.726 1.00 91.75 80 GLY A O 1
ATOM 581 N N . THR A 1 81 ? 16.220 -3.049 2.273 1.00 95.12 81 THR A N 1
ATOM 582 C CA . THR A 1 81 ? 16.207 -4.277 3.073 1.00 95.12 81 THR A CA 1
ATOM 583 C C . THR A 1 81 ? 15.436 -5.383 2.358 1.00 95.12 81 THR A C 1
ATOM 585 O O . THR A 1 81 ? 14.399 -5.127 1.749 1.00 95.12 81 THR A O 1
ATOM 588 N N . ARG A 1 82 ? 15.926 -6.627 2.420 1.00 96.44 82 ARG A N 1
ATOM 589 C CA . ARG A 1 82 ? 15.180 -7.783 1.905 1.00 96.44 82 ARG A CA 1
ATOM 590 C C . ARG A 1 82 ? 14.069 -8.152 2.873 1.00 96.44 82 ARG A C 1
ATOM 592 O O . ARG A 1 82 ? 14.298 -8.202 4.077 1.00 96.44 82 ARG A O 1
ATOM 599 N N . VAL A 1 83 ? 12.890 -8.402 2.320 1.00 97.44 83 VAL A N 1
ATOM 600 C CA . VAL A 1 83 ? 11.682 -8.738 3.074 1.00 97.44 83 VAL A CA 1
ATOM 601 C C . VAL A 1 83 ? 11.189 -10.103 2.612 1.00 97.44 83 VAL A C 1
ATOM 603 O O . VAL A 1 83 ? 11.204 -10.376 1.409 1.00 97.44 83 VAL A O 1
ATOM 606 N N . SER A 1 84 ? 10.794 -10.957 3.558 1.00 97.19 84 SER A N 1
ATOM 607 C CA . SER A 1 84 ? 10.227 -12.266 3.237 1.00 97.19 84 SER A CA 1
ATOM 608 C C . SER A 1 84 ? 8.808 -12.108 2.700 1.00 97.19 84 SER A C 1
ATOM 610 O O . SER A 1 84 ? 8.065 -11.240 3.154 1.00 97.19 84 SER A O 1
ATOM 612 N N . GLU A 1 85 ? 8.394 -12.969 1.773 1.00 96.44 85 GLU A N 1
ATOM 613 C CA . GLU A 1 85 ? 6.999 -12.992 1.316 1.00 96.44 85 GLU A CA 1
ATOM 614 C C . GLU A 1 85 ? 6.032 -13.405 2.430 1.00 96.44 85 GLU A C 1
ATOM 616 O O . GLU A 1 85 ? 4.889 -12.956 2.421 1.00 96.44 85 GLU A O 1
ATOM 621 N N . ASP A 1 86 ? 6.507 -14.172 3.414 1.00 97.62 86 ASP A N 1
ATOM 622 C CA . ASP A 1 86 ? 5.730 -14.604 4.582 1.00 97.62 86 ASP A CA 1
ATOM 623 C C . ASP A 1 86 ? 5.589 -13.511 5.657 1.00 97.62 86 ASP A C 1
ATOM 625 O O . ASP A 1 86 ? 4.808 -13.660 6.602 1.00 97.62 86 ASP A O 1
ATOM 629 N N . ASP A 1 87 ? 6.339 -12.407 5.546 1.00 98.12 87 ASP A N 1
ATOM 630 C CA . ASP A 1 87 ? 6.281 -11.333 6.534 1.00 98.12 87 ASP A CA 1
ATOM 631 C C . ASP A 1 87 ? 4.920 -10.630 6.488 1.00 98.12 87 ASP A C 1
ATOM 633 O O . ASP A 1 87 ? 4.369 -10.325 5.429 1.00 98.12 87 ASP A O 1
ATOM 637 N N . LEU A 1 88 ? 4.376 -10.332 7.669 1.00 98.06 88 LEU A N 1
ATOM 638 C CA . LEU A 1 88 ? 3.122 -9.595 7.793 1.00 98.06 88 LEU A CA 1
ATOM 639 C C . LEU A 1 88 ? 3.318 -8.108 7.511 1.00 98.06 88 LEU A C 1
ATOM 641 O O . LEU A 1 88 ? 4.250 -7.484 8.026 1.00 98.06 88 LEU A O 1
ATOM 645 N N . VAL A 1 89 ? 2.360 -7.530 6.791 1.00 97.69 89 VAL A N 1
ATOM 646 C CA . VAL A 1 89 ? 2.314 -6.096 6.512 1.00 97.69 89 VAL A CA 1
ATOM 647 C C . VAL A 1 89 ? 1.438 -5.373 7.534 1.00 97.69 89 VAL A C 1
ATOM 649 O O . VAL A 1 89 ? 0.312 -5.782 7.835 1.00 97.69 89 VAL A O 1
ATOM 652 N N . SER A 1 90 ? 1.947 -4.265 8.065 1.00 96.88 90 SER A N 1
ATOM 653 C CA . SER A 1 90 ? 1.211 -3.350 8.938 1.00 96.88 90 SER A CA 1
ATOM 654 C C . SER A 1 90 ? 1.680 -1.913 8.731 1.00 96.88 90 SER A C 1
ATOM 656 O O . SER A 1 90 ? 2.762 -1.680 8.208 1.00 96.88 90 SER A O 1
ATOM 658 N N . VAL A 1 91 ? 0.909 -0.933 9.198 1.00 95.25 91 VAL A N 1
ATOM 659 C CA . VAL A 1 91 ? 1.342 0.474 9.165 1.00 95.25 91 VAL A CA 1
ATOM 660 C C . VAL A 1 91 ? 2.693 0.620 9.880 1.00 95.25 91 VAL A C 1
ATOM 662 O O . VAL A 1 91 ? 2.854 0.148 11.005 1.00 95.25 91 VAL A O 1
ATOM 665 N N . GLY A 1 92 ? 3.668 1.229 9.207 1.00 94.56 92 GLY A N 1
ATOM 666 C CA . GLY A 1 92 ? 5.049 1.395 9.659 1.00 94.56 92 GLY A CA 1
ATOM 667 C C . GLY A 1 92 ? 5.939 0.151 9.540 1.00 94.56 92 GLY A C 1
ATOM 668 O O . GLY A 1 92 ? 7.107 0.214 9.924 1.00 94.56 92 GLY A O 1
ATOM 669 N N . LYS A 1 93 ? 5.428 -0.981 9.039 1.00 95.94 93 LYS A N 1
ATOM 670 C CA . LYS A 1 93 ? 6.193 -2.224 8.867 1.00 95.94 93 LYS A CA 1
ATOM 671 C C . LYS A 1 93 ? 5.809 -2.922 7.563 1.00 95.94 93 LYS A C 1
ATOM 673 O O . LYS A 1 93 ? 4.730 -3.498 7.447 1.00 95.94 93 LYS A O 1
ATOM 678 N N . HIS A 1 94 ? 6.740 -2.926 6.611 1.00 96.62 94 HIS A N 1
ATOM 679 C CA . HIS A 1 94 ? 6.539 -3.501 5.274 1.00 96.62 94 HIS A CA 1
ATOM 680 C C . HIS A 1 94 ? 5.358 -2.868 4.507 1.00 96.62 94 HIS A C 1
ATOM 682 O O . HIS A 1 94 ? 4.789 -3.491 3.619 1.00 96.62 94 HIS A O 1
ATOM 688 N N . ASP A 1 95 ? 4.998 -1.621 4.825 1.00 96.06 95 ASP A N 1
ATOM 689 C CA . ASP A 1 95 ? 3.956 -0.836 4.152 1.00 96.06 95 ASP A CA 1
ATOM 690 C C . ASP A 1 95 ? 4.482 -0.022 2.962 1.00 96.06 95 ASP A C 1
ATOM 692 O O . ASP A 1 95 ? 3.697 0.556 2.218 1.00 96.06 95 ASP A O 1
ATOM 696 N N . ILE A 1 96 ? 5.794 -0.008 2.728 1.00 97.44 96 ILE A N 1
ATOM 697 C CA . ILE A 1 96 ? 6.425 0.529 1.518 1.00 97.44 96 ILE A CA 1
ATOM 698 C C . ILE A 1 96 ? 7.280 -0.584 0.919 1.00 97.44 96 ILE A C 1
ATOM 700 O O . ILE A 1 96 ? 8.248 -1.025 1.544 1.00 97.44 96 ILE A O 1
ATOM 704 N N . LEU A 1 97 ? 6.921 -1.039 -0.283 1.00 97.12 97 LEU A N 1
ATOM 705 C CA . LEU A 1 97 ? 7.518 -2.223 -0.904 1.00 97.12 97 LEU A CA 1
ATOM 706 C C . LEU A 1 97 ? 7.896 -1.966 -2.359 1.00 97.12 97 LEU A C 1
ATOM 708 O O . LEU A 1 97 ? 7.157 -1.330 -3.108 1.00 97.12 97 LEU A O 1
ATOM 712 N N . SER A 1 98 ? 9.033 -2.514 -2.776 1.00 95.94 98 SER A N 1
ATOM 713 C CA . SER A 1 98 ? 9.438 -2.580 -4.174 1.00 95.94 98 SER A CA 1
ATOM 714 C C . SER A 1 98 ? 9.548 -4.026 -4.627 1.00 95.94 98 SER A C 1
ATOM 716 O O . SER A 1 98 ? 10.390 -4.778 -4.140 1.00 95.94 98 SER A O 1
ATOM 718 N N . PHE A 1 99 ? 8.702 -4.405 -5.582 1.00 95.44 99 PHE A N 1
ATOM 719 C CA . PHE A 1 99 ? 8.677 -5.744 -6.165 1.00 95.44 99 PHE A CA 1
ATOM 720 C C . PHE A 1 99 ? 9.631 -5.795 -7.357 1.00 95.44 99 PHE A C 1
ATOM 722 O O . PHE A 1 99 ? 9.430 -5.097 -8.356 1.00 95.44 99 PHE A O 1
ATOM 729 N N . LYS A 1 100 ? 10.694 -6.598 -7.262 1.00 93.88 100 LYS A N 1
ATOM 730 C CA . LYS A 1 100 ? 11.618 -6.811 -8.379 1.00 93.88 100 LYS A CA 1
ATOM 731 C C . LYS A 1 100 ? 11.180 -8.037 -9.157 1.00 93.88 100 LYS A C 1
ATOM 733 O O . LYS A 1 100 ? 11.180 -9.145 -8.631 1.00 93.88 100 LYS A O 1
ATOM 738 N N . VAL A 1 101 ? 10.806 -7.823 -10.410 1.00 90.38 101 VAL A N 1
ATOM 739 C CA . VAL A 1 101 ? 10.329 -8.881 -11.306 1.00 90.38 101 VAL A CA 1
ATOM 740 C C . VAL A 1 101 ? 11.520 -9.683 -11.835 1.00 90.38 101 VAL A C 1
ATOM 742 O O . VAL A 1 101 ? 12.532 -9.102 -12.235 1.00 90.38 101 VAL A O 1
ATOM 745 N N . GLY A 1 102 ? 11.408 -11.009 -11.814 1.00 81.56 102 GLY A N 1
ATOM 746 C CA . GLY A 1 102 ? 12.366 -11.924 -12.436 1.00 81.56 102 GLY A CA 1
ATOM 747 C C . GLY A 1 102 ? 12.119 -12.085 -13.938 1.00 81.56 102 GLY A C 1
ATOM 748 O O . GLY A 1 102 ? 11.070 -11.708 -14.453 1.00 81.56 102 GLY A O 1
ATOM 749 N N . ARG A 1 103 ? 13.085 -12.657 -14.665 1.00 73.44 103 ARG A N 1
ATOM 750 C CA . ARG A 1 103 ? 12.817 -13.153 -16.025 1.00 73.44 103 ARG A CA 1
ATOM 751 C C . ARG A 1 103 ? 12.120 -14.512 -15.913 1.00 73.44 103 ARG A C 1
ATOM 753 O O . ARG A 1 103 ? 12.558 -15.325 -15.102 1.00 73.44 103 ARG A O 1
ATOM 760 N N . ALA A 1 104 ? 11.047 -14.695 -16.683 1.00 56.06 104 ALA A N 1
ATOM 761 C CA . ALA A 1 104 ? 10.403 -15.992 -16.893 1.00 56.06 104 ALA A CA 1
ATOM 762 C C . ALA A 1 104 ? 11.294 -16.914 -17.736 1.00 56.06 104 ALA A C 1
ATOM 764 O O . ALA A 1 104 ? 12.038 -16.373 -18.592 1.00 56.06 104 ALA A O 1
#

Sequence (104 aa):
MVLYRFGSTGVNQVLSKAADLLGLVPVFPVRNTATFSSGASDSKAVFRDCVLVKKNSTVGDVARKVMGDAPVAFVEGVGGTRVSEDDLVSVGKHDILSFKVGRA

pLDDT: mean 90.64, std 9.69, range [56.06, 98.38]

InterPro domains:
  IPR013646 Obg-like GTPase YGR210-like, G4 motif-containing domain [PF08438] (1-32)

Organism: Verticillium longisporum (NCBI:txid100787)

Secondary structure (DSSP, 8-state):
-HHHHHSS-SHHHHHHHHHHHTTEEEEEE-S-TTT-B-SSTT---BS---EEEETT-BHHHHHHHHHTTPPEEEEE-GGG-EE-TTSBPBTTBS-EEEEEEPP-